Protein AF-A0A0F6W2K2-F1 (afdb_monomer_lite)

Foldseek 3Di:
DPPQDPLQVVLVVCLVVVVVVLVVCCVVQNQCNLVVVLVPDVVSVVVVVVLVVVLVVLLVVVVVVCVVQVHDSVVLNVCCVRPNVSSSSVSSNVSCVVCPPDPDPPVVVPD

Secondary structure (DSSP, 8-state):
-----HHHHHHHHHHHHHHHHHHHHHHHH-TTTHHHHHHH-HHHHHHHHHHHHHHHHHHHHHHHHHHHHT---HHHHHHHHHHTTHHHHHHHHHHHHHSPPPP-GGGSS--

Sequence (111 aa):
MLVMNVRMIVPLLVLVPFALFSGMVVLEEGYLGFFSVAREEPWGMQMLIDLAICFVLVLRGLAKDARERGLALWPWVIGTVLFGSIAPLGYLVYRELVARPAPLAHAVAQK

Organism: NCBI:txid927083

Radius of gyration: 17.97 Å; chains: 1; bounding box: 31×31×63 Å

Structure (mmCIF, N/CA/C/O backbone):
data_AF-A0A0F6W2K2-F1
#
_entry.id   AF-A0A0F6W2K2-F1
#
loop_
_atom_site.group_PDB
_atom_site.id
_atom_site.type_symbol
_atom_site.label_atom_id
_atom_site.label_alt_id
_atom_site.label_comp_id
_atom_site.label_asym_id
_atom_site.label_entity_id
_atom_site.label_seq_id
_atom_site.pdbx_PDB_ins_code
_atom_site.Cartn_x
_atom_site.Cartn_y
_atom_site.Cartn_z
_atom_site.occupancy
_atom_site.B_iso_or_equiv
_atom_site.auth_seq_id
_atom_site.auth_comp_id
_atom_site.auth_asym_id
_atom_site.auth_atom_id
_atom_site.pdbx_PDB_model_num
ATOM 1 N N . MET A 1 1 ? -9.228 19.845 16.932 1.00 42.50 1 MET A N 1
ATOM 2 C CA . MET A 1 1 ? -7.776 19.592 16.830 1.00 42.50 1 MET A CA 1
ATOM 3 C C . MET A 1 1 ? -7.556 18.089 16.830 1.00 42.50 1 MET A C 1
ATOM 5 O O . MET A 1 1 ? -7.854 17.448 17.830 1.00 42.50 1 MET A O 1
ATOM 9 N N . LEU A 1 2 ? -7.147 17.509 15.697 1.00 55.62 2 LEU A N 1
ATOM 10 C CA . LEU A 1 2 ? -6.686 16.119 15.654 1.00 55.62 2 LEU A CA 1
ATOM 11 C C . LEU A 1 2 ? -5.437 16.036 16.534 1.00 55.62 2 LEU A C 1
ATOM 13 O O . LEU A 1 2 ? -4.414 16.622 16.193 1.00 55.62 2 LEU A O 1
ATOM 17 N N . VAL A 1 3 ? -5.520 15.364 17.680 1.00 57.47 3 VAL A N 1
ATOM 18 C CA . VAL A 1 3 ? -4.319 14.999 18.437 1.00 57.47 3 VAL A CA 1
ATOM 19 C C . VAL A 1 3 ? -3.618 13.928 17.605 1.00 57.47 3 VAL A C 1
ATOM 21 O O . VAL A 1 3 ? -4.011 12.764 17.617 1.00 57.47 3 VAL A O 1
ATOM 24 N N . MET A 1 4 ? -2.661 14.344 16.777 1.00 64.69 4 MET A N 1
ATOM 25 C CA . MET A 1 4 ? -1.940 13.448 15.878 1.00 64.69 4 MET A CA 1
ATOM 26 C C . MET A 1 4 ? -0.985 12.573 16.699 1.00 64.69 4 MET A C 1
ATOM 28 O O . MET A 1 4 ? 0.018 13.043 17.227 1.00 64.69 4 MET A O 1
ATOM 32 N N . ASN A 1 5 ? -1.325 11.291 16.831 1.00 80.12 5 ASN A N 1
ATOM 33 C CA . ASN A 1 5 ? -0.486 10.283 17.476 1.00 80.12 5 ASN A CA 1
ATOM 34 C C . ASN A 1 5 ? 0.686 9.910 16.552 1.00 80.12 5 ASN A C 1
ATOM 36 O O . ASN A 1 5 ? 0.507 9.824 15.337 1.00 80.12 5 ASN A O 1
ATOM 40 N N . VAL A 1 6 ? 1.867 9.605 17.098 1.00 83.75 6 VAL A N 1
ATOM 41 C CA . VAL A 1 6 ? 3.049 9.187 16.314 1.00 83.75 6 VAL A CA 1
ATOM 42 C C . VAL A 1 6 ? 2.748 7.995 15.394 1.00 83.75 6 VAL A C 1
ATOM 44 O O . VAL A 1 6 ? 3.241 7.931 14.269 1.00 83.75 6 VAL A O 1
ATOM 47 N N . ARG A 1 7 ? 1.847 7.101 15.833 1.00 86.19 7 ARG A N 1
ATOM 48 C CA . ARG A 1 7 ? 1.346 5.947 15.066 1.00 86.19 7 ARG A CA 1
ATOM 49 C C . ARG A 1 7 ? 0.587 6.321 13.791 1.00 86.19 7 ARG A C 1
ATOM 51 O O . ARG A 1 7 ? 0.499 5.495 12.893 1.00 86.19 7 ARG A O 1
ATOM 58 N N . MET A 1 8 ? 0.065 7.542 13.721 1.00 88.25 8 MET A N 1
ATOM 59 C CA . MET A 1 8 ? -0.599 8.120 12.553 1.00 88.25 8 MET A CA 1
ATOM 60 C C . MET A 1 8 ? 0.355 9.028 11.765 1.00 88.25 8 MET A C 1
ATOM 62 O O . MET A 1 8 ? 0.348 8.992 10.538 1.00 88.25 8 MET A O 1
ATOM 66 N N . ILE A 1 9 ? 1.191 9.815 12.456 1.00 92.44 9 ILE A N 1
ATOM 67 C CA . ILE A 1 9 ? 2.113 10.773 11.826 1.00 92.44 9 ILE A CA 1
ATOM 68 C C . ILE A 1 9 ? 3.105 10.059 10.917 1.00 92.44 9 ILE A C 1
ATOM 70 O O . ILE A 1 9 ? 3.261 10.459 9.769 1.00 92.44 9 ILE A O 1
ATOM 74 N N . VAL A 1 10 ? 3.763 9.006 11.409 1.00 93.94 10 VAL A N 1
ATOM 75 C CA . VAL A 1 10 ? 4.817 8.329 10.643 1.00 93.94 10 VAL A CA 1
ATOM 76 C C . VAL A 1 10 ? 4.269 7.733 9.338 1.00 93.94 10 VAL A C 1
ATOM 78 O O . VAL A 1 10 ? 4.808 8.071 8.286 1.00 93.94 10 VAL A O 1
ATOM 81 N N . PRO A 1 11 ? 3.177 6.936 9.337 1.00 94.75 11 PRO A N 1
ATOM 82 C CA . PRO A 1 11 ? 2.593 6.456 8.087 1.00 94.75 11 PRO A CA 1
ATOM 83 C C . PRO A 1 11 ? 2.143 7.584 7.162 1.00 94.75 11 PRO A C 1
ATOM 85 O O . PRO A 1 11 ? 2.348 7.484 5.960 1.00 94.75 11 PRO A O 1
ATOM 88 N N . LEU A 1 12 ? 1.570 8.663 7.702 1.00 95.12 12 LEU A N 1
ATOM 89 C CA . LEU A 1 12 ? 1.090 9.786 6.899 1.00 95.12 12 LEU A CA 1
ATOM 90 C C . LEU A 1 12 ? 2.238 10.544 6.214 1.00 95.12 12 LEU A C 1
ATOM 92 O O . LEU A 1 12 ? 2.132 10.875 5.034 1.00 95.12 12 LEU A O 1
ATOM 96 N N . LEU A 1 13 ? 3.339 10.773 6.937 1.00 96.50 13 LEU A N 1
ATOM 97 C CA . LEU A 1 13 ? 4.542 11.423 6.412 1.00 96.50 13 LEU A CA 1
ATOM 98 C C . LEU A 1 13 ? 5.212 10.617 5.300 1.00 96.50 13 LEU A C 1
ATOM 100 O O . LEU A 1 13 ? 5.862 11.212 4.452 1.00 96.50 13 LEU A O 1
ATOM 104 N N . VAL A 1 14 ? 5.056 9.292 5.286 1.00 97.38 14 VAL A N 1
ATOM 105 C CA . VAL A 1 14 ? 5.549 8.440 4.193 1.00 97.38 14 VAL A CA 1
ATOM 106 C C . VAL A 1 14 ? 4.525 8.370 3.0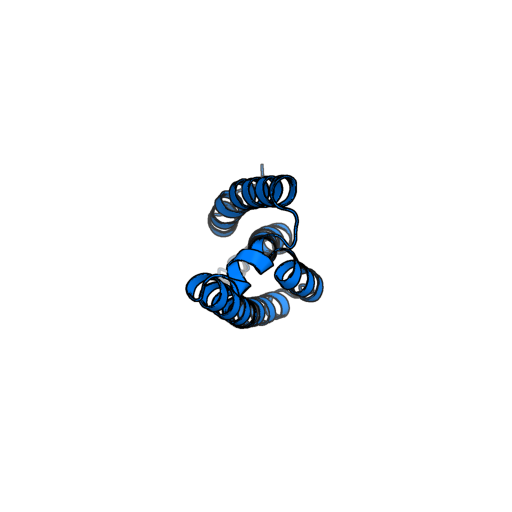59 1.00 97.38 14 VAL A C 1
ATOM 108 O O . VAL A 1 14 ? 4.883 8.512 1.893 1.00 97.38 14 VAL A O 1
ATOM 111 N N . LEU A 1 15 ? 3.245 8.193 3.395 1.00 97.38 15 LEU A N 1
ATOM 112 C CA . LEU A 1 15 ? 2.149 8.004 2.447 1.00 97.38 15 LEU A CA 1
ATOM 113 C C . LEU A 1 15 ? 2.024 9.164 1.467 1.00 97.38 15 LEU A C 1
ATOM 115 O O . LEU A 1 15 ? 1.963 8.931 0.267 1.00 97.38 15 LEU A O 1
ATOM 119 N N . VAL A 1 16 ? 1.969 10.399 1.968 1.00 97.81 16 VAL A N 1
ATOM 120 C CA . VAL A 1 16 ? 1.703 11.576 1.131 1.00 97.81 16 VAL A CA 1
ATOM 121 C C . VAL A 1 16 ? 2.787 11.784 0.066 1.00 97.81 16 VAL A C 1
ATOM 123 O O . VAL A 1 16 ? 2.438 11.786 -1.115 1.00 97.81 16 VAL A O 1
ATOM 126 N N . PRO A 1 17 ? 4.083 11.924 0.410 1.00 98.12 17 PRO A N 1
ATOM 127 C CA . PRO A 1 17 ? 5.109 12.130 -0.606 1.00 98.12 17 PRO A CA 1
ATOM 128 C C . PRO A 1 17 ? 5.262 10.916 -1.523 1.00 98.12 17 PRO A C 1
ATOM 130 O O . PRO A 1 17 ? 5.419 11.093 -2.728 1.00 98.12 17 PRO A O 1
ATOM 133 N N . PHE A 1 18 ? 5.166 9.690 -0.996 1.00 98.00 18 PHE A N 1
ATOM 134 C CA . PHE A 1 18 ? 5.311 8.492 -1.820 1.00 98.00 18 PHE A CA 1
ATOM 135 C C . PHE A 1 18 ? 4.149 8.308 -2.802 1.00 98.00 18 PHE A C 1
ATOM 137 O O . PHE A 1 18 ? 4.379 7.942 -3.953 1.00 98.00 18 PHE A O 1
ATOM 144 N N . ALA A 1 19 ? 2.911 8.599 -2.391 1.00 97.81 19 ALA A N 1
ATOM 145 C CA . ALA A 1 19 ? 1.752 8.549 -3.277 1.00 97.81 19 ALA A CA 1
ATOM 146 C C . ALA A 1 19 ? 1.824 9.624 -4.369 1.00 97.81 19 ALA A C 1
ATOM 148 O O . ALA A 1 19 ? 1.516 9.331 -5.521 1.00 97.81 19 ALA A O 1
ATOM 149 N N . LEU A 1 20 ? 2.273 10.840 -4.032 1.00 98.25 20 LEU A N 1
ATOM 150 C CA . LEU A 1 20 ? 2.496 11.902 -5.017 1.00 98.25 20 LEU A CA 1
ATOM 151 C C . LEU A 1 20 ? 3.576 11.508 -6.026 1.00 98.25 20 LEU A C 1
ATOM 153 O O . LEU A 1 20 ? 3.344 11.591 -7.228 1.00 98.25 20 LEU A O 1
ATOM 157 N N . PHE A 1 21 ? 4.722 11.026 -5.543 1.00 97.94 21 PHE A N 1
ATOM 158 C CA . PHE A 1 21 ? 5.803 10.544 -6.399 1.00 97.94 21 PHE A CA 1
ATOM 159 C C . PHE A 1 21 ? 5.345 9.402 -7.311 1.00 97.94 21 PHE A C 1
ATOM 161 O O . PHE A 1 21 ? 5.528 9.475 -8.521 1.00 97.94 21 PHE A O 1
ATOM 168 N N . SER A 1 22 ? 4.673 8.393 -6.752 1.00 96.25 22 SER A N 1
ATOM 169 C CA . SER A 1 22 ? 4.140 7.266 -7.526 1.00 96.25 22 SER A CA 1
ATOM 170 C C . SER A 1 22 ? 3.128 7.727 -8.575 1.00 96.25 22 SER A C 1
ATOM 172 O O . SER A 1 22 ? 3.142 7.236 -9.698 1.00 96.25 22 SER A O 1
ATOM 174 N N . GLY A 1 23 ? 2.272 8.694 -8.232 1.00 97.44 23 GLY A N 1
ATOM 175 C CA . GLY A 1 23 ? 1.333 9.302 -9.170 1.00 97.44 23 GLY A CA 1
ATOM 176 C C . GLY A 1 23 ? 2.040 9.982 -10.341 1.00 97.44 23 GLY A C 1
ATOM 177 O O . GLY A 1 23 ? 1.658 9.747 -11.481 1.00 97.44 23 GLY A O 1
ATOM 178 N N . MET A 1 24 ? 3.093 10.762 -10.079 1.00 98.25 24 MET A N 1
ATOM 179 C CA . MET A 1 24 ? 3.892 11.399 -11.135 1.00 98.25 24 MET A CA 1
ATOM 180 C C . MET A 1 24 ? 4.542 10.362 -12.056 1.00 98.25 24 MET A C 1
ATOM 182 O O . MET A 1 24 ? 4.364 10.441 -13.266 1.00 98.25 24 MET A O 1
ATOM 186 N N . VAL A 1 25 ? 5.187 9.335 -11.494 1.00 96.81 25 VAL A N 1
ATOM 187 C CA . VAL A 1 25 ? 5.805 8.256 -12.286 1.00 96.81 25 VAL A CA 1
ATOM 188 C C . VAL A 1 25 ? 4.771 7.539 -13.157 1.00 96.81 25 VAL A C 1
ATOM 190 O O . VAL A 1 25 ? 5.030 7.268 -14.321 1.00 96.81 25 VAL A O 1
ATOM 193 N N . VAL A 1 26 ? 3.574 7.262 -12.633 1.00 96.50 26 VAL A N 1
ATOM 194 C CA . VAL A 1 26 ? 2.498 6.624 -13.412 1.00 96.50 26 VAL A CA 1
ATOM 195 C C . VAL A 1 26 ? 1.998 7.520 -14.549 1.00 96.50 26 VAL A C 1
ATOM 197 O O . VAL A 1 26 ? 1.611 6.998 -15.594 1.00 96.50 26 VAL A O 1
ATOM 200 N N . LEU A 1 27 ? 1.986 8.843 -14.366 1.00 97.31 27 LEU A N 1
ATOM 201 C CA . LEU A 1 27 ? 1.606 9.787 -15.421 1.00 97.31 27 LEU A CA 1
ATOM 202 C C . LEU A 1 27 ? 2.667 9.881 -16.528 1.00 97.31 27 LEU A C 1
ATOM 204 O O . LEU A 1 27 ? 2.298 10.079 -17.682 1.00 97.31 27 LEU A O 1
ATOM 208 N N . GLU A 1 28 ? 3.947 9.735 -16.185 1.00 96.00 28 GLU A N 1
ATOM 209 C CA . GLU A 1 28 ? 5.074 9.835 -17.124 1.00 96.00 28 GLU A CA 1
ATOM 210 C C . GLU A 1 28 ? 5.357 8.509 -17.850 1.00 96.00 28 GLU A C 1
ATOM 212 O O . GLU A 1 28 ? 5.423 8.472 -19.076 1.00 96.00 28 GLU A O 1
ATOM 217 N N . GLU A 1 29 ? 5.458 7.409 -17.104 1.00 94.81 29 GLU A N 1
ATOM 218 C CA . GLU A 1 29 ? 5.902 6.091 -17.593 1.00 94.81 29 GLU A CA 1
ATOM 219 C C . GLU A 1 29 ? 4.736 5.123 -17.866 1.00 94.81 29 GLU A C 1
ATOM 221 O O . GLU A 1 29 ? 4.909 4.026 -18.405 1.00 94.81 29 GLU A O 1
ATOM 226 N N . GLY A 1 30 ? 3.519 5.508 -17.474 1.00 94.12 30 GLY A N 1
ATOM 227 C CA . GLY A 1 30 ? 2.340 4.653 -17.509 1.00 94.12 30 GLY A CA 1
ATOM 228 C C . GLY A 1 30 ? 2.280 3.661 -16.343 1.00 94.12 30 GLY A C 1
ATOM 229 O O . GLY A 1 30 ? 3.280 3.245 -15.760 1.00 94.12 30 GLY A O 1
ATOM 230 N N . TYR A 1 31 ? 1.067 3.219 -16.006 1.00 92.94 31 TYR A N 1
ATOM 231 C CA . TYR A 1 31 ? 0.837 2.355 -14.840 1.00 92.94 31 TYR A CA 1
ATOM 232 C C . TYR A 1 31 ? 1.580 1.008 -14.902 1.00 92.94 31 TYR A C 1
ATOM 234 O O . TYR A 1 31 ? 2.026 0.497 -13.880 1.00 92.94 31 TYR A O 1
ATOM 242 N N . LEU A 1 32 ? 1.742 0.438 -16.099 1.00 93.88 32 LEU A N 1
ATOM 243 C CA . LEU A 1 32 ? 2.450 -0.830 -16.309 1.00 93.88 32 LEU A CA 1
ATOM 244 C C . LEU A 1 32 ? 3.913 -0.637 -16.744 1.00 93.88 32 LEU A C 1
ATOM 246 O O . LEU A 1 32 ? 4.556 -1.619 -17.111 1.00 93.88 32 LEU A O 1
ATOM 250 N N . GLY A 1 33 ? 4.450 0.590 -16.698 1.00 89.44 33 GLY A N 1
ATOM 251 C CA . GLY A 1 33 ? 5.810 0.902 -17.154 1.00 89.44 33 GLY A CA 1
ATOM 252 C C . GLY A 1 33 ? 6.885 0.073 -16.447 1.00 89.44 33 GLY A C 1
ATOM 253 O O . GLY A 1 33 ? 7.801 -0.433 -17.081 1.00 89.44 33 GLY A O 1
ATOM 254 N N . PHE A 1 34 ? 6.721 -0.218 -15.155 1.00 89.62 34 PHE A N 1
ATOM 255 C CA . PHE A 1 34 ? 7.684 -1.032 -14.401 1.00 89.62 34 PHE A CA 1
ATOM 256 C C . PHE A 1 34 ? 7.813 -2.490 -14.898 1.00 89.62 34 PHE A C 1
ATOM 258 O O . PHE A 1 34 ? 8.814 -3.149 -14.611 1.00 89.62 34 PHE A O 1
ATOM 265 N N . PHE A 1 35 ? 6.837 -3.018 -15.654 1.00 91.56 35 PHE A N 1
ATOM 266 C CA . PHE A 1 35 ? 6.918 -4.369 -16.224 1.00 91.56 35 PHE A CA 1
ATOM 267 C C . PHE A 1 35 ? 7.903 -4.481 -17.395 1.00 91.56 35 PHE A C 1
ATOM 269 O O . PHE A 1 35 ? 8.297 -5.601 -17.728 1.00 91.56 35 PHE A O 1
ATOM 276 N N . SER A 1 36 ? 8.285 -3.385 -18.062 1.00 90.94 36 SER A N 1
ATOM 277 C CA . SER A 1 36 ? 9.391 -3.440 -19.031 1.00 90.94 36 SER A CA 1
ATOM 278 C C . SER A 1 36 ? 10.706 -3.675 -18.291 1.00 90.94 36 SER A C 1
ATOM 280 O O . SER A 1 36 ? 11.368 -4.679 -18.538 1.00 90.94 36 SER A O 1
ATOM 282 N N . VAL A 1 37 ? 10.985 -2.858 -17.270 1.00 90.38 37 VAL A N 1
ATOM 283 C CA . VAL A 1 37 ? 12.182 -2.962 -16.418 1.00 90.38 37 VAL A CA 1
ATOM 284 C C . VAL A 1 37 ? 12.292 -4.345 -15.778 1.00 90.38 37 VAL A C 1
ATOM 286 O O . VAL A 1 37 ? 13.348 -4.969 -15.818 1.00 90.38 37 VAL A O 1
ATOM 289 N N . ALA A 1 38 ? 11.189 -4.868 -15.233 1.00 92.81 38 ALA A N 1
ATOM 290 C CA . ALA A 1 38 ? 11.187 -6.190 -14.615 1.00 92.81 38 ALA A CA 1
ATOM 291 C C . ALA A 1 38 ? 11.457 -7.336 -15.602 1.00 92.81 38 ALA A C 1
ATOM 293 O O . ALA A 1 38 ? 11.894 -8.399 -15.177 1.00 92.81 38 ALA A O 1
ATOM 294 N N . ARG A 1 39 ? 11.184 -7.160 -16.900 1.00 93.12 39 ARG A N 1
ATOM 295 C CA . ARG A 1 39 ? 11.434 -8.192 -17.919 1.00 93.12 39 ARG A CA 1
ATOM 296 C C . ARG A 1 39 ? 12.825 -8.101 -18.531 1.00 93.12 39 ARG A C 1
ATOM 298 O O . ARG A 1 39 ? 13.368 -9.134 -18.908 1.00 93.12 39 ARG A O 1
ATOM 305 N N . GLU A 1 40 ? 13.361 -6.895 -18.660 1.00 93.06 40 GLU A N 1
ATOM 306 C CA . GLU A 1 40 ? 14.632 -6.639 -19.342 1.00 93.06 40 GLU A CA 1
ATOM 307 C C . GLU A 1 40 ? 15.835 -6.811 -18.407 1.00 93.06 40 GLU A C 1
ATOM 309 O O . GLU A 1 40 ? 16.870 -7.317 -18.834 1.00 93.06 40 GLU A O 1
ATOM 314 N N . GLU A 1 41 ? 15.680 -6.487 -17.120 1.00 93.44 41 GLU A N 1
ATOM 315 C CA . GLU A 1 41 ? 16.769 -6.505 -16.143 1.00 93.44 41 GLU A CA 1
ATOM 316 C C . GLU A 1 41 ? 16.557 -7.578 -15.059 1.00 93.44 41 GLU A C 1
ATOM 318 O O . GLU A 1 41 ? 15.534 -7.556 -14.361 1.00 93.44 41 GLU A O 1
ATOM 323 N N . PRO A 1 42 ? 17.528 -8.487 -14.815 1.00 95.06 42 PRO A N 1
ATOM 324 C CA . PRO A 1 42 ? 17.412 -9.518 -13.778 1.00 95.06 42 PRO A CA 1
ATOM 325 C C . PRO A 1 42 ? 17.110 -8.959 -12.382 1.00 95.06 42 PRO A C 1
ATOM 327 O O . PRO A 1 42 ? 16.297 -9.519 -11.645 1.00 95.06 42 PRO A O 1
ATOM 330 N N . TRP A 1 43 ? 17.719 -7.821 -12.030 1.00 96.25 43 TRP A N 1
ATOM 331 C CA . TRP A 1 43 ? 17.433 -7.129 -10.772 1.00 96.25 43 TRP A CA 1
ATOM 332 C C . TRP A 1 43 ? 16.001 -6.593 -10.714 1.00 96.25 43 TRP A C 1
ATOM 334 O O . TRP A 1 43 ? 15.370 -6.678 -9.662 1.00 96.25 43 TRP A O 1
ATOM 344 N N . GLY A 1 44 ? 15.459 -6.109 -11.835 1.00 95.44 44 GLY A N 1
ATOM 345 C CA . GLY A 1 44 ? 14.067 -5.673 -11.927 1.00 95.44 44 GLY A CA 1
ATOM 346 C C . GLY A 1 44 ? 13.097 -6.820 -11.641 1.00 95.44 44 GLY A C 1
ATOM 347 O O . GLY A 1 44 ? 12.181 -6.666 -10.830 1.00 95.44 44 GLY A O 1
ATOM 348 N N . MET A 1 45 ? 13.334 -7.994 -12.238 1.00 96.38 45 MET A N 1
ATOM 349 C CA . MET A 1 45 ? 12.537 -9.195 -11.961 1.00 96.38 45 MET A CA 1
ATOM 350 C C . MET A 1 45 ? 12.627 -9.599 -10.487 1.00 96.38 45 MET A C 1
ATOM 352 O O . MET A 1 45 ? 11.609 -9.877 -9.850 1.00 96.38 45 MET A O 1
ATOM 356 N N . GLN A 1 46 ? 13.839 -9.610 -9.924 1.00 97.62 46 GLN A N 1
ATOM 357 C CA . GLN A 1 46 ? 14.050 -9.958 -8.521 1.00 97.62 46 GLN A CA 1
ATOM 358 C C . GLN A 1 46 ? 13.294 -9.008 -7.580 1.00 97.62 46 GLN A C 1
ATOM 360 O O . GLN A 1 46 ? 12.622 -9.480 -6.666 1.00 97.62 46 GLN A O 1
ATOM 365 N N . MET A 1 47 ? 13.351 -7.692 -7.817 1.00 96.50 47 MET A N 1
ATOM 366 C CA . MET A 1 47 ? 12.621 -6.702 -7.015 1.00 96.50 47 MET A CA 1
ATOM 367 C C . MET A 1 47 ? 11.101 -6.866 -7.134 1.00 96.50 47 MET A C 1
ATOM 369 O O . MET A 1 47 ? 10.398 -6.727 -6.135 1.00 96.50 47 MET A O 1
ATOM 373 N N . LEU A 1 48 ? 10.578 -7.200 -8.320 1.00 95.69 48 LEU A N 1
ATOM 374 C CA . LEU A 1 48 ? 9.146 -7.448 -8.512 1.00 95.69 48 LEU A CA 1
ATOM 375 C C . LEU A 1 48 ? 8.667 -8.688 -7.739 1.00 95.69 48 LEU A C 1
ATOM 377 O O . LEU A 1 48 ? 7.607 -8.658 -7.109 1.00 95.69 48 LEU A O 1
ATOM 381 N N . ILE A 1 49 ? 9.450 -9.770 -7.762 1.00 97.12 49 ILE A N 1
ATOM 382 C CA . ILE A 1 49 ? 9.146 -10.991 -7.004 1.00 97.12 49 ILE A CA 1
ATOM 383 C C . ILE A 1 49 ? 9.215 -10.716 -5.499 1.00 97.12 49 ILE A C 1
ATOM 385 O O . ILE A 1 49 ? 8.304 -11.106 -4.765 1.00 97.12 49 ILE A O 1
ATOM 389 N N . ASP A 1 50 ? 10.252 -10.014 -5.038 1.00 97.69 50 ASP A N 1
ATOM 390 C CA . ASP A 1 50 ? 10.395 -9.632 -3.631 1.00 97.69 50 ASP A CA 1
ATOM 391 C C . ASP A 1 50 ? 9.219 -8.760 -3.162 1.00 97.69 50 ASP A C 1
ATOM 393 O O . ASP A 1 50 ? 8.624 -9.017 -2.113 1.00 97.69 50 ASP A O 1
ATOM 397 N N . LEU A 1 51 ? 8.784 -7.805 -3.991 1.00 96.19 51 LEU A N 1
ATOM 398 C CA . LEU A 1 51 ? 7.608 -6.976 -3.730 1.00 96.19 51 LEU A CA 1
ATOM 399 C C . LEU A 1 51 ? 6.330 -7.816 -3.583 1.00 96.19 51 LEU A C 1
ATOM 401 O O . LEU A 1 51 ? 5.561 -7.610 -2.640 1.00 96.19 51 LEU A O 1
ATOM 405 N N . ALA A 1 52 ? 6.114 -8.789 -4.472 1.00 96.69 52 ALA A N 1
ATOM 406 C CA . ALA A 1 52 ? 4.962 -9.685 -4.404 1.00 96.69 52 ALA A CA 1
ATOM 407 C C . ALA A 1 52 ? 4.964 -10.531 -3.117 1.00 96.69 52 ALA A C 1
ATOM 409 O O . ALA A 1 52 ? 3.926 -10.678 -2.467 1.00 96.69 52 ALA A O 1
ATOM 410 N N . ILE A 1 53 ? 6.129 -11.041 -2.701 1.00 98.25 53 ILE A N 1
ATOM 411 C CA . ILE A 1 53 ? 6.290 -11.759 -1.426 1.00 98.25 53 ILE A CA 1
ATOM 412 C C . ILE A 1 53 ? 5.995 -10.819 -0.252 1.00 98.25 53 ILE A C 1
ATOM 414 O O . ILE A 1 53 ? 5.246 -11.174 0.665 1.00 98.25 53 ILE A O 1
ATOM 418 N N . CYS A 1 54 ? 6.530 -9.600 -0.294 1.00 98.06 54 CYS A N 1
ATOM 419 C CA . CYS A 1 54 ? 6.316 -8.589 0.732 1.00 98.06 54 CYS A CA 1
ATOM 420 C C . CYS A 1 54 ? 4.825 -8.250 0.896 1.00 98.06 54 CYS A C 1
ATOM 422 O O . CYS A 1 54 ? 4.344 -8.157 2.027 1.00 98.06 54 CYS A O 1
ATOM 424 N N . PHE A 1 55 ? 4.048 -8.174 -0.193 1.00 97.88 55 PHE A N 1
ATOM 425 C CA . PHE A 1 55 ? 2.593 -7.985 -0.112 1.00 97.88 55 PHE A CA 1
ATOM 426 C C . PHE A 1 55 ? 1.913 -9.090 0.691 1.00 97.88 55 PHE A C 1
ATOM 428 O O . PHE A 1 55 ? 1.092 -8.790 1.557 1.00 97.88 55 PHE A O 1
ATOM 435 N N . VAL A 1 56 ? 2.274 -10.356 0.471 1.00 97.75 56 VAL A N 1
ATOM 436 C CA . VAL A 1 56 ? 1.701 -11.482 1.227 1.00 97.75 56 VAL A CA 1
ATOM 437 C C . VAL A 1 56 ? 2.012 -11.352 2.721 1.00 97.75 56 VAL A C 1
ATOM 439 O O . VAL A 1 56 ? 1.120 -11.507 3.562 1.00 97.75 56 VAL A O 1
ATOM 442 N N . LEU A 1 57 ? 3.261 -11.026 3.065 1.00 98.00 57 LEU A N 1
ATOM 443 C CA . LEU A 1 57 ? 3.694 -10.869 4.455 1.00 98.00 57 LEU A CA 1
ATOM 444 C C . LEU A 1 57 ? 2.978 -9.704 5.152 1.00 98.00 57 LEU A C 1
ATOM 446 O O . LEU A 1 57 ? 2.469 -9.861 6.266 1.00 98.00 57 LEU A O 1
ATOM 450 N N . VAL A 1 58 ? 2.892 -8.554 4.483 1.00 97.69 58 VAL A N 1
ATOM 451 C CA . VAL A 1 58 ? 2.226 -7.355 5.002 1.00 97.69 58 VAL A CA 1
ATOM 452 C C . VAL A 1 58 ? 0.727 -7.593 5.158 1.00 97.69 58 VAL A C 1
ATOM 454 O O . VAL A 1 58 ? 0.175 -7.327 6.229 1.00 97.69 58 VAL A O 1
ATOM 457 N N . LEU A 1 59 ? 0.063 -8.159 4.146 1.00 97.88 59 LEU A N 1
ATOM 458 C CA . LEU A 1 59 ? -1.372 -8.446 4.195 1.00 97.88 59 LEU A CA 1
ATOM 459 C C . LEU A 1 59 ? -1.728 -9.428 5.313 1.00 97.88 59 LEU A C 1
ATOM 461 O O . LEU A 1 59 ? -2.773 -9.267 5.939 1.00 97.88 59 LEU A O 1
ATOM 465 N N . ARG A 1 60 ? -0.856 -10.391 5.643 1.00 97.81 60 ARG A N 1
ATOM 466 C CA . ARG A 1 60 ? -1.048 -11.267 6.811 1.00 97.81 60 ARG A CA 1
ATOM 467 C C . ARG A 1 60 ? -1.066 -10.478 8.125 1.00 97.81 60 ARG A C 1
ATOM 469 O O . ARG A 1 60 ? -1.891 -10.758 8.997 1.00 97.81 60 ARG A O 1
ATOM 476 N N . GLY A 1 61 ? -0.177 -9.495 8.267 1.00 95.88 61 GLY A N 1
ATOM 477 C CA . G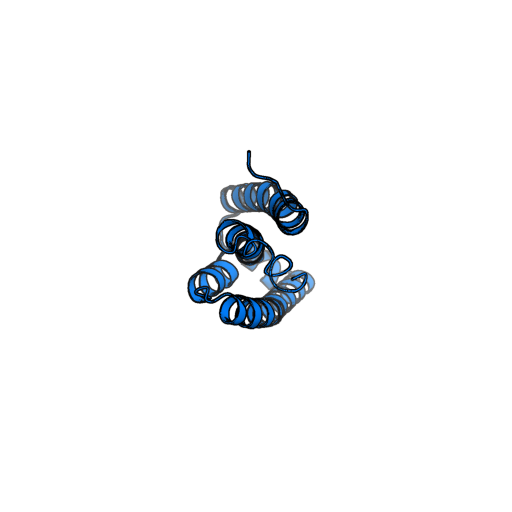LY A 1 61 ? -0.146 -8.594 9.422 1.00 95.88 61 GLY A CA 1
ATOM 478 C C . GLY A 1 61 ? -1.398 -7.720 9.507 1.00 95.88 61 GLY A C 1
ATOM 479 O O . GLY A 1 61 ? -2.038 -7.658 10.559 1.00 95.88 61 GLY A O 1
ATOM 480 N N . LEU A 1 62 ? -1.797 -7.124 8.381 1.00 96.38 62 LEU A N 1
ATOM 481 C CA . LEU A 1 62 ? -3.027 -6.337 8.270 1.00 96.38 62 LEU A CA 1
ATOM 482 C C . LEU A 1 62 ? -4.269 -7.173 8.575 1.00 96.38 62 LEU A C 1
ATOM 484 O O . LEU A 1 62 ? -5.156 -6.699 9.270 1.00 96.38 62 LEU A O 1
ATOM 488 N N . ALA A 1 63 ? -4.329 -8.425 8.119 1.00 96.75 63 ALA A N 1
ATOM 489 C CA . ALA A 1 63 ? -5.455 -9.315 8.381 1.00 96.75 63 ALA A CA 1
ATOM 490 C C . ALA A 1 63 ? -5.652 -9.579 9.876 1.00 96.75 63 ALA A C 1
ATOM 492 O O . ALA A 1 63 ? -6.783 -9.600 10.364 1.00 96.75 63 ALA A O 1
ATOM 493 N N . LYS A 1 64 ? -4.550 -9.768 10.611 1.00 96.31 64 LYS A N 1
ATOM 494 C CA . LYS A 1 64 ? -4.590 -9.925 12.066 1.00 96.31 64 LYS A CA 1
ATOM 495 C C . LYS A 1 64 ? -5.081 -8.641 12.742 1.00 96.31 64 LYS A C 1
ATOM 497 O O . LYS A 1 64 ? -6.031 -8.710 13.514 1.00 96.31 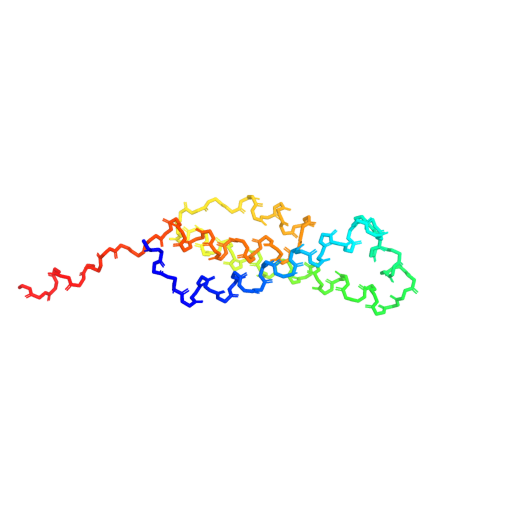64 LYS A O 1
ATOM 502 N N . ASP A 1 65 ? -4.479 -7.497 12.417 1.00 95.06 65 ASP A N 1
ATOM 503 C CA . ASP A 1 65 ? -4.825 -6.204 13.027 1.00 95.06 65 ASP A CA 1
ATOM 504 C C . ASP A 1 65 ? -6.264 -5.768 12.690 1.00 95.06 65 ASP A C 1
ATOM 506 O O . ASP A 1 65 ? -6.986 -5.295 13.563 1.00 95.06 65 ASP A O 1
ATOM 510 N N . ALA A 1 66 ? -6.725 -5.998 11.457 1.00 94.69 66 ALA A N 1
ATOM 511 C CA . ALA A 1 66 ? -8.082 -5.672 11.025 1.00 94.69 66 ALA A CA 1
ATOM 512 C C . ALA A 1 66 ? -9.120 -6.513 11.773 1.00 94.69 66 ALA A C 1
ATOM 514 O O . ALA A 1 66 ? -10.123 -5.977 12.240 1.00 94.69 66 ALA A O 1
ATOM 515 N N . ARG A 1 67 ? -8.850 -7.811 11.967 1.00 93.94 67 ARG A N 1
ATOM 516 C CA . ARG A 1 67 ? -9.712 -8.694 12.764 1.00 93.94 67 ARG A CA 1
ATOM 517 C C . ARG A 1 67 ? -9.792 -8.249 14.224 1.00 93.94 67 ARG A C 1
ATOM 519 O O . ARG A 1 67 ? -10.882 -8.221 14.778 1.00 93.94 67 ARG A O 1
ATOM 526 N N . GLU A 1 68 ? -8.663 -7.891 14.834 1.00 93.31 68 GLU A N 1
ATOM 527 C CA . GLU A 1 68 ? -8.609 -7.416 16.227 1.00 93.31 68 GLU A CA 1
ATOM 528 C C . GLU A 1 68 ? -9.359 -6.090 16.428 1.00 93.31 68 GLU A C 1
ATOM 530 O O . GLU A 1 68 ? -9.874 -5.828 17.512 1.00 93.31 68 GLU A O 1
ATOM 535 N N . ARG A 1 69 ? -9.459 -5.269 15.377 1.00 91.88 69 ARG A N 1
ATOM 536 C CA . ARG A 1 69 ? -10.117 -3.954 15.401 1.00 91.88 69 ARG A CA 1
ATOM 537 C C . ARG A 1 69 ? -11.527 -3.944 14.804 1.00 91.88 69 ARG A C 1
ATOM 539 O O . ARG A 1 69 ? -12.147 -2.886 14.765 1.00 91.88 69 ARG A O 1
ATOM 546 N N . GLY A 1 70 ? -12.023 -5.081 14.313 1.00 93.06 70 GLY A N 1
ATOM 547 C CA . GLY A 1 70 ? -13.322 -5.169 13.636 1.00 93.06 70 GLY A CA 1
ATOM 548 C C . GLY A 1 70 ? -13.399 -4.385 12.317 1.00 93.06 70 GLY A C 1
ATOM 549 O O . GLY A 1 70 ? -14.471 -3.916 11.945 1.00 93.06 70 GLY A O 1
ATOM 550 N N . LEU A 1 71 ? -12.274 -4.211 11.618 1.00 94.44 71 LEU A N 1
ATOM 551 C CA . LEU A 1 71 ? -12.192 -3.485 10.349 1.00 94.44 71 LEU A CA 1
ATOM 552 C C . LEU A 1 71 ? -12.255 -4.443 9.152 1.00 94.44 71 LEU A C 1
ATOM 554 O O . LEU A 1 71 ? -11.736 -5.560 9.190 1.00 94.44 71 LEU A O 1
ATOM 558 N N . ALA A 1 72 ? -12.847 -3.987 8.047 1.00 94.69 72 ALA A N 1
ATOM 559 C CA . ALA A 1 72 ? -12.858 -4.742 6.798 1.00 94.69 72 ALA A CA 1
ATOM 560 C C . ALA A 1 72 ? -11.465 -4.744 6.142 1.00 94.69 72 ALA A C 1
ATOM 562 O O . ALA A 1 72 ? -10.901 -3.688 5.861 1.00 94.69 72 ALA A O 1
ATOM 563 N N . LEU A 1 73 ? -10.928 -5.935 5.858 1.00 96.31 73 LEU A N 1
ATOM 564 C CA . LEU A 1 73 ? -9.606 -6.109 5.241 1.00 96.31 73 LEU A CA 1
ATOM 565 C C . LEU A 1 73 ? -9.617 -5.930 3.712 1.00 96.31 73 LEU A C 1
ATOM 567 O O . LEU A 1 73 ? -8.639 -5.458 3.136 1.00 96.31 73 LEU A O 1
ATOM 571 N N . TRP A 1 74 ? -10.704 -6.323 3.046 1.00 96.81 74 TRP A N 1
ATOM 572 C CA . TRP A 1 74 ? -10.749 -6.477 1.588 1.00 96.81 74 TRP A CA 1
ATOM 573 C C . TRP A 1 74 ? -10.379 -5.219 0.770 1.00 96.81 74 TRP A C 1
ATOM 575 O O . TRP A 1 74 ? -9.689 -5.397 -0.237 1.00 96.81 74 TRP A O 1
ATOM 585 N N . PRO A 1 75 ? -10.713 -3.965 1.168 1.00 96.31 75 PRO A N 1
ATOM 586 C CA . PRO A 1 75 ? -10.315 -2.788 0.389 1.00 96.31 75 PRO A CA 1
ATOM 587 C C . PRO A 1 75 ? -8.795 -2.631 0.354 1.00 96.31 75 PRO A C 1
ATOM 589 O O . PRO A 1 75 ? -8.218 -2.227 -0.651 1.00 96.31 75 PRO A O 1
ATOM 592 N N . TRP A 1 76 ? -8.139 -3.011 1.450 1.00 97.25 76 TRP A N 1
ATOM 593 C CA . TRP A 1 76 ? -6.695 -2.919 1.617 1.00 97.25 76 TRP A CA 1
ATOM 594 C C . TRP A 1 76 ? -5.966 -4.021 0.860 1.00 97.25 76 TRP A C 1
ATOM 596 O O . TRP A 1 76 ? -4.869 -3.780 0.373 1.00 97.25 76 TRP A O 1
ATOM 606 N N . VAL A 1 77 ? -6.580 -5.196 0.684 1.00 97.62 77 VAL A N 1
ATOM 607 C CA . VAL A 1 77 ? -6.049 -6.257 -0.190 1.00 97.62 77 VAL A CA 1
ATOM 608 C C . VAL A 1 77 ? -6.019 -5.781 -1.638 1.00 97.62 77 VAL A C 1
ATOM 610 O O . VAL A 1 77 ? -4.954 -5.782 -2.251 1.00 97.62 77 VAL A O 1
ATOM 613 N N . ILE A 1 78 ? -7.158 -5.312 -2.157 1.00 97.88 78 ILE A N 1
ATOM 614 C CA . ILE A 1 78 ? -7.25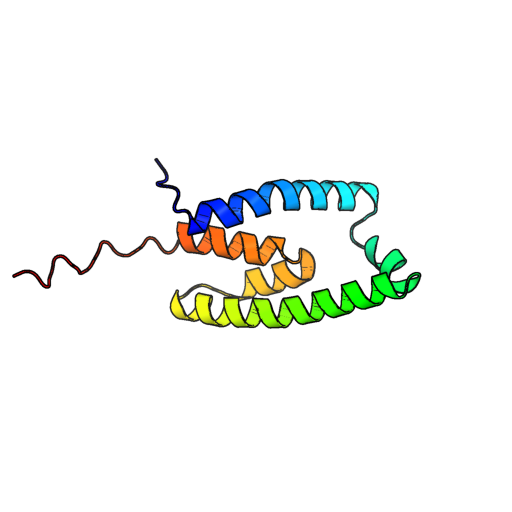7 -4.806 -3.534 1.00 97.88 78 ILE A CA 1
ATOM 615 C C . ILE A 1 78 ? -6.309 -3.620 -3.722 1.00 97.88 78 ILE A C 1
ATOM 617 O O . ILE A 1 78 ? -5.528 -3.588 -4.670 1.00 97.88 78 ILE A O 1
ATOM 621 N N . GLY A 1 79 ? -6.317 -2.682 -2.774 1.00 97.75 79 GLY A N 1
ATOM 622 C CA . GLY A 1 79 ? -5.425 -1.534 -2.804 1.00 97.75 79 GLY A CA 1
ATOM 623 C C . GLY A 1 79 ? -3.945 -1.920 -2.773 1.00 97.75 79 GLY A C 1
ATOM 624 O O . GLY A 1 79 ? -3.155 -1.269 -3.440 1.00 97.75 79 GLY A O 1
ATOM 625 N N . THR A 1 80 ? -3.553 -2.971 -2.045 1.00 97.69 80 THR A N 1
ATOM 626 C CA . THR A 1 80 ? -2.145 -3.405 -1.984 1.00 97.69 80 THR A CA 1
ATOM 627 C C . THR A 1 80 ? -1.704 -4.009 -3.309 1.00 97.69 80 THR A C 1
ATOM 629 O O . THR A 1 80 ? -0.614 -3.715 -3.779 1.00 97.69 80 THR A O 1
ATOM 632 N N . VAL A 1 81 ? -2.562 -4.798 -3.960 1.00 95.81 81 VAL A N 1
ATOM 633 C CA . VAL A 1 81 ? -2.253 -5.367 -5.280 1.00 95.81 81 VAL A CA 1
ATOM 634 C C . VAL A 1 81 ? -2.110 -4.272 -6.341 1.00 95.81 81 VAL A C 1
ATOM 636 O O . VAL A 1 81 ? -1.235 -4.369 -7.194 1.00 95.81 81 VAL A O 1
ATOM 639 N N . LEU A 1 82 ? -2.937 -3.223 -6.279 1.00 95.38 82 LEU A N 1
ATOM 640 C CA . LEU A 1 82 ? -2.941 -2.158 -7.286 1.00 95.38 82 LEU A CA 1
ATOM 641 C C . LEU A 1 82 ? -1.936 -1.031 -7.008 1.00 95.38 82 LEU A C 1
ATOM 643 O O . LEU A 1 82 ? -1.361 -0.469 -7.933 1.00 95.38 82 LEU A O 1
ATOM 647 N N . PHE A 1 83 ? -1.732 -0.662 -5.749 1.00 96.06 83 PHE A N 1
ATOM 648 C CA . PHE A 1 83 ? -0.970 0.535 -5.371 1.00 96.06 83 PHE A CA 1
ATOM 649 C C . PHE A 1 83 ? 0.215 0.225 -4.455 1.00 96.06 83 PHE A C 1
ATOM 651 O O . PHE A 1 83 ? 0.867 1.131 -3.934 1.00 96.06 83 PHE A O 1
ATOM 658 N N . GLY A 1 84 ? 0.485 -1.056 -4.214 1.00 96.00 84 GLY A N 1
ATOM 659 C CA . GLY A 1 84 ? 1.545 -1.500 -3.329 1.00 96.00 84 GLY A CA 1
ATOM 660 C C . GLY A 1 84 ? 1.413 -0.951 -1.918 1.00 96.00 84 GLY A C 1
ATOM 661 O O . GLY A 1 84 ? 0.347 -1.011 -1.305 1.00 96.00 84 GLY A O 1
ATOM 662 N N . SER A 1 85 ? 2.512 -0.417 -1.387 1.00 97.06 85 SER A N 1
ATOM 663 C CA . SER A 1 85 ? 2.607 0.055 -0.001 1.00 97.06 85 SER A CA 1
ATOM 664 C C . SER A 1 85 ? 1.709 1.258 0.319 1.00 97.06 85 SER A C 1
ATOM 666 O O . SER A 1 85 ? 1.449 1.505 1.499 1.00 97.06 85 SER A O 1
ATOM 668 N N . ILE A 1 86 ? 1.164 1.956 -0.687 1.00 98.06 86 ILE A N 1
ATOM 669 C CA . ILE A 1 86 ? 0.208 3.059 -0.494 1.00 98.06 86 ILE A CA 1
ATOM 670 C C . ILE A 1 86 ? -1.014 2.575 0.301 1.00 98.06 86 ILE A C 1
ATOM 672 O O . ILE A 1 86 ? -1.447 3.247 1.238 1.00 98.06 86 ILE A O 1
ATOM 676 N N . ALA A 1 87 ? -1.547 1.389 -0.007 1.00 97.81 87 ALA A N 1
ATOM 677 C CA . ALA A 1 87 ? -2.726 0.874 0.685 1.00 97.81 8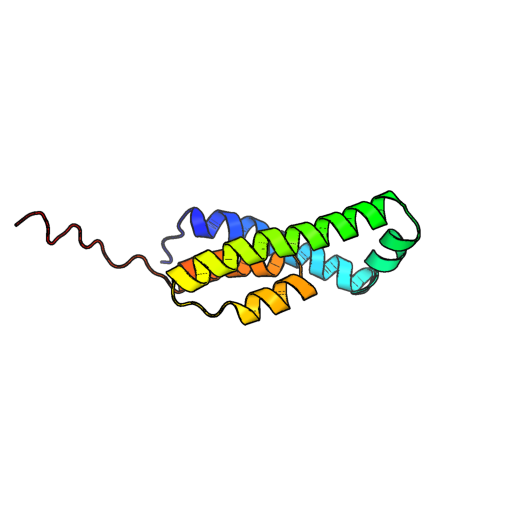7 ALA A CA 1
ATOM 678 C C . ALA A 1 87 ? -2.439 0.443 2.137 1.00 97.81 87 ALA A C 1
ATOM 680 O O . ALA A 1 87 ? -3.175 0.885 3.020 1.00 97.81 87 ALA A O 1
ATOM 681 N N . PRO A 1 88 ? -1.378 -0.325 2.456 1.00 97.75 88 PRO A N 1
ATOM 682 C CA . PRO A 1 88 ? -1.002 -0.592 3.839 1.00 97.75 88 PRO A CA 1
ATOM 683 C C . PRO A 1 88 ? -0.720 0.671 4.654 1.00 97.75 88 PRO A C 1
ATOM 685 O O . PRO A 1 88 ? -1.171 0.768 5.793 1.00 97.75 88 PRO A O 1
ATOM 688 N N . LEU A 1 89 ? -0.040 1.670 4.083 1.00 97.56 89 LEU A N 1
ATOM 689 C CA . LEU A 1 89 ? 0.172 2.959 4.749 1.00 97.56 89 LEU A CA 1
ATOM 690 C C . LEU A 1 89 ? -1.158 3.680 5.016 1.00 97.56 89 LEU A C 1
ATOM 692 O O . LEU A 1 89 ? -1.388 4.162 6.126 1.00 97.56 89 LEU A O 1
ATOM 696 N N . GLY A 1 90 ? -2.065 3.682 4.036 1.00 96.94 90 GLY A N 1
ATOM 697 C CA . GLY A 1 90 ? -3.424 4.198 4.188 1.00 96.94 90 GLY A CA 1
ATOM 698 C C . GLY A 1 90 ? -4.213 3.477 5.282 1.00 96.94 90 GLY A C 1
ATOM 699 O O . GLY A 1 90 ? -4.878 4.134 6.080 1.00 96.94 90 GLY A O 1
ATOM 700 N N . TYR A 1 91 ? -4.080 2.152 5.391 1.00 96.56 91 TYR A N 1
ATOM 701 C CA . TYR A 1 91 ? -4.712 1.356 6.444 1.00 96.56 91 TYR A CA 1
ATOM 702 C C . TYR A 1 91 ? -4.232 1.781 7.836 1.00 96.56 91 TYR A C 1
ATOM 704 O O . TYR A 1 91 ? -5.041 1.942 8.751 1.00 96.56 91 TYR A O 1
ATOM 712 N N . LEU A 1 92 ? -2.922 2.005 8.001 1.00 95.44 92 LEU A N 1
ATOM 713 C CA . LEU A 1 92 ? -2.346 2.451 9.271 1.00 95.44 92 LEU A CA 1
ATOM 714 C C . LEU A 1 92 ? -2.851 3.838 9.684 1.00 95.44 92 LEU A C 1
ATOM 716 O O . LEU A 1 92 ? -3.054 4.071 10.871 1.00 95.44 92 LEU A O 1
ATOM 720 N N . VAL A 1 93 ? -3.088 4.741 8.731 1.00 94.94 93 VAL A N 1
ATOM 721 C CA . VAL A 1 93 ? -3.722 6.037 9.015 1.00 94.94 93 VAL A CA 1
ATOM 722 C C . VAL A 1 93 ? -5.203 5.841 9.348 1.00 94.94 93 VAL A C 1
ATOM 724 O O . VAL A 1 93 ? -5.684 6.327 10.371 1.00 94.94 93 VAL A O 1
ATOM 727 N N . TYR A 1 94 ? -5.924 5.082 8.523 1.00 94.50 94 TYR A N 1
ATOM 728 C CA . TYR A 1 94 ? -7.359 4.839 8.662 1.00 94.50 94 TYR A CA 1
ATOM 729 C C . TYR A 1 94 ? -7.723 4.210 10.008 1.00 94.50 94 TYR A C 1
ATOM 731 O O . TYR A 1 94 ? -8.654 4.666 10.674 1.00 94.50 94 TYR A O 1
ATOM 739 N N . ARG A 1 95 ? -6.968 3.199 10.453 1.00 92.19 95 ARG A N 1
ATOM 740 C CA . ARG A 1 95 ? -7.249 2.525 11.724 1.00 92.19 95 ARG A CA 1
ATOM 741 C C . ARG A 1 95 ? -7.116 3.461 12.924 1.00 92.19 95 ARG A C 1
ATOM 743 O O . ARG A 1 95 ? -7.832 3.259 13.891 1.00 92.19 95 ARG A O 1
ATOM 750 N N . GLU A 1 96 ? -6.243 4.469 12.883 1.00 90.81 96 GLU A N 1
ATOM 751 C CA . GLU A 1 96 ? -6.094 5.440 13.980 1.00 90.81 96 GLU A CA 1
ATOM 752 C C . GLU A 1 96 ? -7.213 6.498 13.954 1.00 90.81 96 GLU A C 1
ATOM 754 O O . GLU A 1 96 ? -7.585 7.033 14.997 1.00 90.81 96 GLU A O 1
ATOM 759 N N . LEU A 1 97 ? -7.789 6.776 12.778 1.00 88.81 97 LEU A N 1
ATOM 760 C CA . LEU A 1 97 ? -8.943 7.670 12.632 1.00 88.81 97 LEU A CA 1
ATOM 761 C C . LEU A 1 97 ? -10.247 7.018 13.111 1.00 88.81 97 LEU A C 1
ATOM 763 O O . LEU A 1 97 ? -11.070 7.684 13.740 1.00 88.81 97 LEU A O 1
ATOM 767 N N . VAL A 1 98 ? -10.435 5.729 12.809 1.00 86.94 98 VAL A N 1
ATOM 768 C CA . VAL A 1 98 ? -11.664 4.985 13.130 1.00 86.94 98 VAL A CA 1
ATOM 769 C C . VAL A 1 98 ? -11.600 4.349 14.515 1.00 86.94 98 VAL A C 1
ATOM 771 O O . VAL A 1 98 ? -12.534 4.498 15.301 1.00 86.94 98 VAL A O 1
ATOM 774 N N . ALA A 1 99 ? -10.493 3.688 14.860 1.00 67.31 99 ALA A N 1
ATOM 775 C CA . ALA A 1 99 ? -10.280 3.156 16.198 1.00 67.31 99 ALA A CA 1
ATOM 776 C C . ALA A 1 99 ? -9.659 4.244 17.081 1.00 67.31 99 ALA A C 1
ATOM 778 O O . ALA A 1 99 ? -8.479 4.186 17.434 1.00 67.31 99 ALA A O 1
ATOM 779 N N . ARG A 1 100 ? -10.461 5.247 17.469 1.00 60.47 100 ARG A N 1
ATOM 780 C CA . ARG A 1 100 ? -10.115 6.048 18.651 1.00 60.47 100 ARG A CA 1
ATOM 781 C C . ARG A 1 100 ? -9.845 5.072 19.806 1.00 60.47 100 ARG A C 1
ATOM 783 O O . ARG A 1 100 ? -10.643 4.149 19.988 1.00 60.47 100 ARG A O 1
ATOM 790 N N . PRO A 1 101 ? -8.772 5.254 20.596 1.00 51.66 101 PRO A N 1
ATOM 791 C CA . PRO A 1 101 ? -8.637 4.505 21.833 1.00 51.66 101 PRO A CA 1
ATOM 792 C C . PRO A 1 101 ? -9.914 4.735 22.640 1.00 51.66 101 PRO A C 1
ATOM 794 O O . PRO A 1 101 ? -10.310 5.889 22.835 1.00 51.66 101 PRO A O 1
ATOM 797 N N . ALA A 1 102 ? -10.578 3.662 23.075 1.00 47.19 102 ALA A N 1
ATOM 798 C CA . ALA A 1 102 ? -11.618 3.795 24.085 1.00 47.19 102 ALA A CA 1
ATOM 799 C C . ALA A 1 102 ? -11.023 4.628 25.237 1.00 47.19 102 ALA A C 1
ATOM 801 O O . ALA A 1 102 ? -9.897 4.323 25.654 1.00 47.19 102 ALA A O 1
ATOM 802 N N . PRO A 1 103 ? -11.698 5.698 25.707 1.00 43.66 103 PRO A N 1
ATOM 803 C CA . PRO A 1 103 ? -11.217 6.446 26.852 1.00 43.66 103 PRO A CA 1
ATOM 804 C C . PRO A 1 103 ? -10.978 5.443 27.973 1.00 43.66 103 PRO A C 1
ATOM 806 O O . PRO A 1 103 ? -11.861 4.665 28.325 1.00 43.66 103 PRO A O 1
ATOM 809 N N . LEU A 1 104 ? -9.727 5.419 28.414 1.00 52.66 104 LEU A N 1
ATOM 810 C CA . LEU A 1 104 ? -9.132 4.488 29.352 1.00 52.66 104 LEU A CA 1
ATOM 811 C C . LEU A 1 104 ? -10.153 3.960 30.371 1.00 52.66 104 LEU A C 1
ATOM 813 O O . LEU A 1 104 ? -10.552 4.670 31.293 1.00 52.66 104 LEU A O 1
ATOM 817 N N . ALA A 1 105 ? -10.451 2.662 30.300 1.00 49.88 105 ALA A N 1
ATOM 818 C CA . ALA A 1 105 ? -11.030 1.885 31.398 1.00 49.88 105 ALA A CA 1
ATOM 819 C C . ALA A 1 105 ? -10.099 1.819 32.641 1.00 49.88 105 ALA A C 1
ATOM 821 O O . ALA A 1 105 ? -10.254 0.960 33.501 1.00 49.88 105 ALA A O 1
ATOM 822 N N . HIS A 1 106 ? -9.133 2.738 32.759 1.00 51.28 106 HIS A N 1
ATOM 823 C CA . HIS A 1 106 ? -8.311 2.970 33.943 1.00 51.28 106 HIS A CA 1
ATOM 824 C C . HIS A 1 106 ? -9.036 3.796 35.020 1.00 51.28 106 HIS A C 1
ATOM 826 O O . HIS A 1 106 ? -8.535 3.881 36.132 1.00 51.28 106 HIS A O 1
ATOM 832 N N . ALA A 1 107 ? -10.227 4.348 34.745 1.00 52.66 107 ALA A N 1
ATOM 833 C CA . ALA A 1 107 ? -11.034 5.038 35.760 1.00 52.66 107 ALA A CA 1
ATOM 834 C C . ALA A 1 107 ? -11.856 4.093 36.667 1.00 52.66 107 ALA A C 1
ATOM 836 O O . ALA A 1 107 ? -12.357 4.528 37.698 1.00 52.66 107 ALA A O 1
ATOM 837 N N . VAL A 1 108 ? -12.003 2.807 36.313 1.00 55.00 108 VAL A N 1
ATOM 838 C CA . VAL A 1 108 ? -12.854 1.851 37.062 1.00 55.00 108 VAL A CA 1
ATOM 839 C C . VAL A 1 108 ? -12.048 0.966 38.027 1.00 55.00 108 VAL A C 1
ATOM 841 O O . VAL A 1 108 ? -12.626 0.330 38.897 1.00 55.00 108 VAL A O 1
ATOM 844 N N . ALA A 1 109 ? -10.714 0.973 37.946 1.00 53.00 109 ALA A N 1
ATOM 845 C CA . ALA A 1 109 ? -9.845 0.193 38.838 1.00 53.00 109 ALA A CA 1
ATOM 846 C C . ALA A 1 109 ? -9.282 0.993 40.034 1.00 53.00 109 ALA A C 1
ATOM 848 O O . ALA A 1 109 ? -8.431 0.482 40.756 1.00 53.00 109 ALA A O 1
ATOM 849 N N . GLN A 1 110 ? -9.720 2.242 40.238 1.00 55.25 110 GLN A N 1
ATOM 850 C CA . GLN A 1 110 ? -9.288 3.094 41.360 1.00 55.25 110 GLN A CA 1
ATOM 851 C C . GLN A 1 110 ? -10.404 3.404 42.372 1.00 55.25 110 GLN A C 1
ATOM 853 O O . GLN A 1 110 ? -10.284 4.368 43.127 1.00 55.25 110 GLN A O 1
ATOM 858 N N . LYS A 1 111 ? -11.481 2.611 42.406 1.00 40.56 111 LYS A N 1
ATOM 859 C CA . LYS A 1 111 ? -12.515 2.737 43.438 1.00 40.56 111 LYS A CA 1
ATOM 860 C C . LYS A 1 111 ? -12.547 1.523 44.350 1.0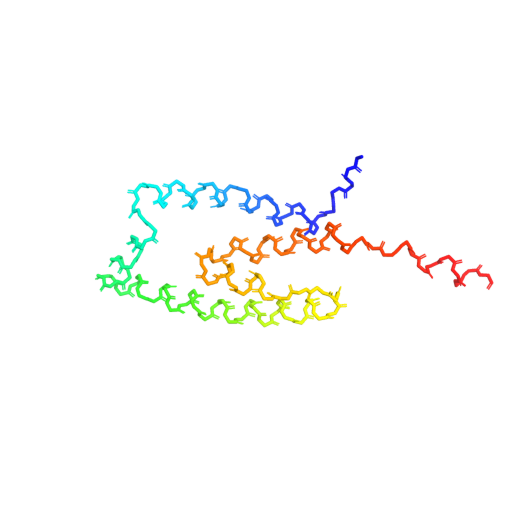0 40.56 111 LYS A C 1
ATOM 862 O O . LYS A 1 111 ? -12.436 0.402 43.810 1.00 40.56 111 LYS A O 1
#

pLDDT: mean 88.65, std 15.71, range [40.56, 98.25]